Protein AF-F4SB76-F1 (afdb_monomer_lite)

Foldseek 3Di:
DDPPDPDPPDPDDDDDADPVCAAVVLLVQLLVQLCVVVVVVVPDPPPPDDDDPVNVVVVVVCVVVLVPPAPPPDADPDDDPVCNPPSSVVSSSSVCRVPNCHRPDPVSSVVSVVSSVVVVVVVVVVD

pLDDT: mean 76.25, std 20.74, range [42.69, 98.44]

Organism: Melampsora larici-populina (strain 98AG31 / pathotype 3-4-7) (NCBI:txid747676)

Sequence (127 aa):
MTSAQPFQTHLVPLLVHCSAGVGRTGTLIAIASCMRRINLLRKSCSGFGALTPQQKAARLSDQSQLGQVGLPGVRLPSLPSGLDHDLVARTVDHLREQRVCMVQTDSQLAYIYKAVASVLGSVIYQM

Structure (mmCIF, N/CA/C/O backbone):
data_AF-F4SB76-F1
#
_entry.id   AF-F4SB76-F1
#
loop_
_atom_site.group_PDB
_atom_site.id
_atom_site.type_symbol
_atom_site.label_atom_id
_atom_site.label_alt_id
_atom_site.label_comp_id
_atom_site.label_asym_id
_atom_site.label_entity_id
_atom_site.label_seq_id
_atom_site.pdbx_PDB_ins_code
_atom_site.Cartn_x
_atom_site.Cartn_y
_atom_site.Cartn_z
_atom_site.occupancy
_atom_site.B_iso_or_equiv
_atom_site.auth_seq_id
_atom_site.auth_comp_id
_atom_site.auth_asym_id
_atom_site.auth_atom_id
_atom_site.pdbx_PDB_model_num
ATOM 1 N N . MET A 1 1 ? -50.252 -18.469 3.135 1.00 42.69 1 MET A N 1
ATOM 2 C CA . MET A 1 1 ? -49.324 -18.308 4.276 1.00 42.69 1 MET A CA 1
ATOM 3 C C . MET A 1 1 ? -47.902 -18.562 3.784 1.00 42.69 1 MET A C 1
ATOM 5 O O . MET A 1 1 ? -47.382 -19.656 3.932 1.00 42.69 1 MET A O 1
ATOM 9 N N . THR A 1 2 ? -47.301 -17.586 3.107 1.00 43.50 2 THR A N 1
ATOM 10 C CA . THR A 1 2 ? -45.912 -17.641 2.627 1.00 43.50 2 THR A CA 1
ATOM 11 C C . THR A 1 2 ? -45.023 -17.019 3.696 1.00 43.50 2 THR A C 1
ATOM 13 O O . THR A 1 2 ? -44.963 -15.800 3.828 1.00 43.50 2 THR A O 1
ATOM 16 N N . SER A 1 3 ? -44.382 -17.853 4.513 1.00 45.34 3 SER A N 1
ATOM 17 C CA . SER A 1 3 ? -43.389 -17.399 5.487 1.00 45.34 3 SER A CA 1
ATOM 18 C C . SER A 1 3 ? -42.206 -16.781 4.737 1.00 45.34 3 SER A C 1
ATOM 20 O O . SER A 1 3 ? -41.467 -17.497 4.057 1.00 45.34 3 SER A O 1
ATOM 22 N N . ALA A 1 4 ? -42.046 -15.461 4.832 1.00 52.22 4 ALA A N 1
ATOM 23 C CA . ALA A 1 4 ? -40.876 -14.759 4.324 1.00 52.22 4 ALA A CA 1
ATOM 24 C C . ALA A 1 4 ? -39.634 -15.276 5.064 1.00 52.22 4 ALA A C 1
ATOM 26 O O . ALA A 1 4 ? -39.453 -15.011 6.251 1.00 52.22 4 ALA A O 1
ATOM 27 N N . GLN A 1 5 ? -38.807 -16.062 4.377 1.00 51.19 5 GLN A N 1
ATOM 28 C CA . GLN A 1 5 ? -37.507 -16.465 4.902 1.00 51.19 5 GLN A CA 1
ATOM 29 C C . GLN A 1 5 ? -36.614 -15.215 4.967 1.00 51.19 5 GLN A C 1
ATOM 31 O O . GLN A 1 5 ? -36.607 -14.434 4.009 1.00 51.19 5 GLN A O 1
ATOM 36 N N . PRO A 1 6 ? -35.880 -14.981 6.068 1.00 46.72 6 PRO A N 1
ATOM 37 C CA . PRO A 1 6 ? -34.996 -13.830 6.171 1.00 46.72 6 PRO A CA 1
ATOM 38 C C . PRO A 1 6 ? -33.932 -13.902 5.069 1.00 46.72 6 PRO A C 1
ATOM 40 O O . PRO A 1 6 ? -33.267 -14.924 4.903 1.00 46.72 6 PRO A O 1
ATOM 43 N N . PHE A 1 7 ? -33.775 -12.814 4.312 1.00 52.03 7 PHE A N 1
ATOM 44 C CA . PHE A 1 7 ? -32.729 -12.677 3.302 1.00 52.03 7 PHE A CA 1
ATOM 45 C C . PHE A 1 7 ? -31.370 -12.810 3.996 1.00 52.03 7 PHE A C 1
ATOM 47 O O . PHE A 1 7 ? -30.927 -11.909 4.709 1.00 52.03 7 PHE A O 1
ATOM 54 N N . GLN A 1 8 ? -30.732 -13.969 3.846 1.00 50.66 8 GLN A N 1
ATOM 55 C CA . GLN A 1 8 ? -29.397 -14.233 4.363 1.00 50.66 8 GLN A CA 1
ATOM 56 C C . GLN A 1 8 ? -28.453 -13.207 3.725 1.00 50.66 8 GLN A C 1
ATOM 58 O O . GLN A 1 8 ? -28.154 -13.291 2.535 1.00 50.66 8 GLN A O 1
ATOM 63 N N . THR A 1 9 ? -28.000 -12.208 4.489 1.00 46.66 9 THR A N 1
ATOM 64 C CA . THR A 1 9 ? -27.029 -11.213 4.013 1.00 46.66 9 THR A CA 1
ATOM 65 C C . THR A 1 9 ? -25.658 -11.875 3.927 1.00 46.66 9 THR A C 1
ATOM 67 O O . THR A 1 9 ? -24.791 -11.689 4.784 1.00 46.66 9 THR A O 1
ATOM 70 N N . HIS A 1 10 ? -25.483 -12.729 2.923 1.00 54.94 10 HIS A N 1
ATOM 71 C CA . HIS A 1 10 ? -24.193 -13.281 2.558 1.00 54.94 10 HIS A CA 1
ATOM 72 C C . HIS A 1 10 ? -23.253 -12.104 2.286 1.00 54.94 10 HIS A C 1
ATOM 74 O O . HIS A 1 10 ? -23.618 -11.174 1.567 1.00 54.94 10 HIS A O 1
ATOM 80 N N . LEU A 1 11 ? -22.066 -12.098 2.897 1.00 64.25 11 LEU A N 1
ATOM 81 C CA . LEU A 1 11 ? -21.105 -11.025 2.663 1.00 64.25 11 LEU A CA 1
ATOM 82 C C . LEU A 1 11 ? -20.672 -11.090 1.201 1.00 64.25 11 LEU A C 1
ATOM 84 O O . LEU A 1 11 ? -19.955 -12.002 0.790 1.00 64.25 11 LEU A O 1
ATOM 88 N N . VAL A 1 12 ? -21.179 -10.150 0.411 1.00 82.44 12 VAL A N 1
ATOM 89 C CA . VAL A 1 12 ? -20.890 -10.074 -1.015 1.00 82.44 12 VAL A CA 1
ATOM 90 C C . VAL A 1 12 ? -19.465 -9.546 -1.216 1.00 82.44 12 VAL A C 1
ATOM 92 O O . VAL A 1 12 ? -19.052 -8.615 -0.514 1.00 82.44 12 VAL A O 1
ATOM 95 N N . PRO A 1 13 ? -18.677 -10.128 -2.136 1.00 85.12 13 PRO A N 1
ATOM 96 C CA . PRO A 1 13 ? -17.375 -9.582 -2.495 1.00 85.12 13 PRO A CA 1
ATOM 97 C C . PRO A 1 13 ? -17.504 -8.143 -3.006 1.00 85.12 13 PRO A C 1
ATOM 99 O O . PRO A 1 13 ? -18.381 -7.837 -3.813 1.00 85.12 13 PRO A O 1
ATOM 102 N N . LEU A 1 14 ? -16.613 -7.260 -2.556 1.00 88.00 14 LEU A N 1
ATOM 103 C CA . LEU A 1 14 ? -16.536 -5.897 -3.078 1.00 88.00 14 LEU A CA 1
ATOM 104 C C . LEU A 1 14 ? -15.787 -5.906 -4.414 1.00 88.00 14 LEU A C 1
ATOM 106 O O . LEU A 1 14 ? -14.620 -6.298 -4.467 1.00 88.00 14 LEU A O 1
ATOM 110 N N . LEU A 1 15 ? -16.442 -5.443 -5.481 1.00 92.62 15 LEU A N 1
ATOM 111 C CA . LEU A 1 15 ? -15.800 -5.243 -6.777 1.00 92.62 15 LEU A CA 1
ATOM 112 C C . LEU A 1 15 ? -14.913 -3.994 -6.725 1.00 92.62 15 LEU A C 1
ATOM 114 O O . LEU A 1 15 ? -15.394 -2.887 -6.493 1.00 92.62 15 LEU A O 1
ATOM 118 N N . VAL A 1 16 ? -13.620 -4.171 -6.985 1.00 95.00 16 VAL A N 1
ATOM 119 C CA . VAL A 1 16 ? -12.650 -3.077 -7.087 1.00 95.00 16 VAL A CA 1
ATOM 120 C C . VAL A 1 16 ? -11.940 -3.191 -8.427 1.00 95.00 16 VAL A C 1
ATOM 122 O O . VAL A 1 16 ? -11.333 -4.219 -8.719 1.00 95.00 16 VAL A O 1
ATOM 125 N N . HIS A 1 17 ? -11.956 -2.130 -9.230 1.00 96.69 17 HIS A N 1
ATOM 126 C CA . HIS A 1 17 ? -11.217 -2.093 -10.489 1.00 96.69 17 HIS A CA 1
ATOM 127 C C . HIS A 1 17 ? -10.506 -0.755 -10.692 1.00 96.69 17 HIS A C 1
ATOM 129 O O . HIS A 1 17 ? -10.780 0.244 -10.029 1.00 96.69 17 HIS A O 1
ATOM 135 N N . CYS A 1 18 ? -9.554 -0.758 -11.620 1.00 94.62 18 CYS A N 1
ATOM 136 C CA . CYS A 1 18 ? -8.982 0.454 -12.184 1.00 94.62 18 CYS A CA 1
ATOM 137 C C . CYS A 1 18 ? -9.031 0.339 -13.714 1.00 94.62 18 CYS A C 1
ATOM 139 O O . CYS A 1 18 ? -10.115 0.400 -14.280 1.00 94.62 18 CYS A O 1
ATOM 141 N N . SER A 1 19 ? -7.888 0.116 -14.361 1.00 95.88 19 SER A N 1
ATOM 142 C CA . SER A 1 19 ? -7.776 -0.351 -15.747 1.00 95.88 19 SER A CA 1
ATOM 143 C C . SER A 1 19 ? -7.433 -1.850 -15.730 1.00 95.88 19 SER A C 1
ATOM 145 O O . SER A 1 19 ? -8.322 -2.661 -15.501 1.00 95.88 19 SER A O 1
ATOM 147 N N . ALA A 1 20 ? -6.150 -2.233 -15.774 1.00 94.88 20 ALA A N 1
ATOM 148 C CA . ALA A 1 20 ? -5.703 -3.637 -15.697 1.00 94.88 20 ALA A CA 1
ATOM 149 C C . ALA A 1 20 ? -6.094 -4.396 -14.401 1.00 94.88 20 ALA A C 1
ATOM 151 O O . ALA A 1 20 ? -5.973 -5.622 -14.317 1.00 94.88 20 ALA A O 1
ATOM 152 N N . GLY A 1 21 ? -6.548 -3.680 -13.366 1.00 96.88 21 GLY A N 1
ATOM 153 C CA . GLY A 1 21 ? -7.039 -4.280 -12.124 1.00 96.88 21 GLY A CA 1
ATOM 154 C C . GLY A 1 21 ? -5.942 -4.882 -11.242 1.00 96.88 21 GLY A C 1
ATOM 155 O O . GLY A 1 21 ? -6.199 -5.872 -10.565 1.00 96.88 21 GLY A O 1
ATOM 156 N N . VAL A 1 22 ? -4.722 -4.326 -11.274 1.00 98.00 22 VAL A N 1
ATOM 157 C CA . VAL A 1 22 ? -3.569 -4.843 -10.502 1.00 98.00 22 VAL A CA 1
ATOM 158 C C . VAL A 1 22 ? -2.813 -3.769 -9.708 1.00 98.00 22 VAL A C 1
ATOM 160 O O . VAL A 1 22 ? -2.564 -3.962 -8.523 1.00 98.00 22 VAL A O 1
ATOM 163 N N . GLY A 1 23 ? -2.527 -2.597 -10.294 1.00 98.25 23 GLY A N 1
ATOM 164 C CA . GLY A 1 23 ? -1.792 -1.512 -9.620 1.00 98.25 23 GLY A CA 1
ATOM 165 C C . GLY A 1 23 ? -2.600 -0.839 -8.505 1.00 98.25 23 GLY A C 1
ATOM 166 O O . GLY A 1 23 ? -2.573 -1.272 -7.358 1.00 98.25 23 GLY A O 1
ATOM 167 N N . ARG A 1 24 ? -3.388 0.196 -8.847 1.00 98.19 24 ARG A N 1
ATOM 168 C CA . ARG A 1 24 ? -4.242 0.918 -7.875 1.00 98.19 24 ARG A CA 1
ATOM 169 C C . ARG A 1 24 ? -5.254 0.010 -7.162 1.00 98.19 24 ARG A C 1
ATOM 171 O O . ARG A 1 24 ? -5.526 0.205 -5.983 1.00 98.19 24 ARG A O 1
ATOM 178 N N . THR A 1 25 ? -5.784 -0.992 -7.869 1.00 98.38 25 THR A N 1
ATOM 179 C CA . THR A 1 25 ? -6.665 -2.019 -7.293 1.00 98.38 25 THR A CA 1
ATOM 180 C C . THR A 1 25 ? -5.952 -2.793 -6.188 1.00 98.38 25 THR A C 1
ATOM 182 O O . THR A 1 25 ? -6.469 -2.866 -5.076 1.00 98.38 25 THR A O 1
ATOM 185 N N . GLY A 1 26 ? -4.741 -3.294 -6.455 1.00 98.06 26 GLY A N 1
ATOM 186 C CA . GLY A 1 26 ? -3.933 -3.987 -5.456 1.00 98.06 26 GLY A CA 1
ATOM 187 C C . GLY A 1 26 ? -3.567 -3.088 -4.281 1.00 98.06 26 GLY A C 1
ATOM 188 O O . GLY A 1 26 ? -3.669 -3.524 -3.141 1.00 98.06 26 GLY A O 1
ATOM 189 N N . THR A 1 27 ? -3.239 -1.814 -4.530 1.00 98.44 27 THR A N 1
ATOM 190 C CA . THR A 1 27 ? -2.956 -0.832 -3.469 1.00 98.44 27 THR A CA 1
ATOM 191 C C . THR A 1 27 ? -4.129 -0.685 -2.502 1.00 98.44 27 THR A C 1
ATOM 193 O O . THR A 1 27 ? -3.940 -0.770 -1.290 1.00 98.44 27 THR A O 1
ATOM 196 N N . LEU A 1 28 ? -5.349 -0.510 -3.020 1.00 97.81 28 LEU A N 1
ATOM 197 C CA . LEU A 1 28 ? -6.539 -0.354 -2.183 1.00 97.81 28 LEU A CA 1
ATOM 198 C C . LEU A 1 28 ? -6.855 -1.634 -1.396 1.00 97.81 28 LEU A C 1
ATOM 200 O O . LEU A 1 28 ? -7.115 -1.570 -0.193 1.00 97.81 28 LEU A O 1
ATOM 204 N N . ILE A 1 29 ? -6.796 -2.795 -2.055 1.00 97.06 29 ILE A N 1
ATOM 205 C CA . ILE A 1 29 ? -7.059 -4.090 -1.413 1.00 97.06 29 ILE A CA 1
ATOM 206 C C . ILE A 1 29 ? -6.010 -4.382 -0.329 1.00 97.06 29 ILE A C 1
ATOM 208 O O . ILE A 1 29 ? -6.374 -4.852 0.752 1.00 97.06 29 ILE A O 1
ATOM 212 N N . ALA A 1 30 ? -4.734 -4.073 -0.576 1.00 97.12 30 ALA A N 1
ATOM 213 C CA . ALA A 1 30 ? -3.653 -4.248 0.390 1.00 97.12 30 ALA A CA 1
ATOM 214 C C . ALA A 1 30 ? -3.875 -3.381 1.633 1.00 97.12 30 ALA A C 1
ATOM 216 O O . ALA A 1 30 ? -3.867 -3.905 2.745 1.00 97.12 30 ALA A O 1
ATOM 217 N N . ILE A 1 31 ? -4.165 -2.085 1.458 1.00 96.12 31 ILE A N 1
ATOM 218 C CA . ILE A 1 31 ? -4.448 -1.170 2.575 1.00 96.12 31 ILE A CA 1
ATOM 219 C C . ILE A 1 31 ? -5.643 -1.670 3.391 1.00 96.12 31 ILE A C 1
ATOM 221 O O . ILE A 1 31 ? -5.537 -1.810 4.609 1.00 96.12 31 ILE A O 1
ATOM 225 N N . ALA A 1 32 ? -6.756 -2.013 2.736 1.00 93.69 32 ALA A N 1
ATOM 226 C CA . ALA A 1 32 ? -7.944 -2.524 3.417 1.00 93.69 32 ALA A CA 1
ATOM 227 C C . ALA A 1 32 ? -7.661 -3.831 4.183 1.00 93.69 32 ALA A C 1
ATOM 229 O O . ALA A 1 32 ? -8.150 -4.032 5.298 1.00 93.69 32 ALA A O 1
ATOM 230 N N . SER A 1 33 ? -6.842 -4.714 3.611 1.00 92.25 33 SER A N 1
ATOM 231 C CA . SER A 1 33 ? -6.444 -5.977 4.240 1.00 92.25 33 SER A CA 1
ATOM 232 C C . SER A 1 33 ? -5.543 -5.747 5.455 1.00 92.25 33 SER A C 1
ATOM 234 O O . SER A 1 33 ? -5.793 -6.327 6.514 1.00 92.25 33 SER A O 1
ATOM 236 N N . CYS A 1 34 ? -4.564 -4.845 5.352 1.00 92.81 34 CYS A N 1
ATOM 237 C CA . CYS A 1 34 ? -3.711 -4.443 6.469 1.00 92.81 34 CYS A CA 1
ATOM 238 C C . CYS A 1 34 ? -4.527 -3.794 7.598 1.00 92.81 34 CYS A C 1
ATOM 240 O O . CYS A 1 34 ? -4.416 -4.208 8.750 1.00 92.81 34 CYS A O 1
ATOM 242 N N . MET A 1 35 ? -5.414 -2.845 7.283 1.00 88.94 35 MET A N 1
ATOM 243 C CA . MET A 1 35 ? -6.277 -2.180 8.271 1.00 88.94 35 MET A CA 1
ATOM 244 C C . MET A 1 35 ? -7.213 -3.161 8.992 1.00 88.94 35 MET A C 1
ATOM 246 O O . MET A 1 35 ? -7.471 -3.016 10.189 1.00 88.94 35 MET A O 1
ATOM 250 N N . ARG A 1 36 ? -7.706 -4.190 8.287 1.00 85.25 36 ARG A N 1
ATOM 251 C CA . ARG A 1 36 ? -8.488 -5.275 8.897 1.00 85.25 36 ARG A CA 1
ATOM 252 C C . ARG A 1 36 ? -7.652 -6.078 9.893 1.00 85.25 36 ARG A C 1
ATOM 254 O O . ARG A 1 36 ? -8.151 -6.388 10.970 1.00 85.25 36 ARG A O 1
ATOM 261 N N . ARG A 1 37 ? -6.393 -6.387 9.560 1.00 84.56 37 ARG A N 1
ATOM 262 C CA . ARG A 1 37 ? -5.463 -7.120 10.442 1.00 84.56 37 ARG A CA 1
ATOM 263 C C . ARG A 1 37 ? -5.057 -6.305 11.672 1.00 84.56 37 ARG A C 1
ATOM 265 O O . ARG A 1 37 ? -4.941 -6.870 12.751 1.00 84.56 37 ARG A O 1
ATOM 272 N N . ILE A 1 38 ? -4.948 -4.984 11.536 1.00 84.56 38 ILE A N 1
ATOM 273 C CA . ILE A 1 38 ? -4.690 -4.039 12.641 1.00 84.56 38 ILE A CA 1
ATOM 274 C C . ILE A 1 38 ? -5.960 -3.805 13.502 1.00 84.56 38 ILE A C 1
ATOM 276 O O . ILE A 1 38 ? -5.946 -3.040 14.456 1.00 84.56 38 ILE A O 1
ATOM 280 N N . ASN A 1 39 ? -7.071 -4.504 13.226 1.00 70.56 39 ASN A N 1
ATOM 281 C CA . ASN A 1 39 ? -8.356 -4.420 13.940 1.00 70.56 39 ASN A CA 1
ATOM 282 C C . ASN A 1 39 ? -9.092 -3.072 13.856 1.00 70.56 39 ASN A C 1
ATOM 284 O O . ASN A 1 39 ? -10.116 -2.899 14.516 1.00 70.56 39 ASN A O 1
ATOM 288 N N . LEU A 1 40 ? -8.672 -2.143 13.001 1.00 60.94 40 LEU A N 1
ATOM 289 C CA . LEU A 1 40 ? -9.364 -0.857 12.864 1.00 60.94 40 LEU A CA 1
ATOM 290 C C . LEU A 1 40 ? -10.670 -0.962 12.091 1.00 60.94 40 LEU A C 1
ATOM 292 O O . LEU A 1 40 ? -11.654 -0.318 12.439 1.00 60.94 40 LEU A O 1
ATOM 296 N N . LEU A 1 41 ? -10.729 -1.869 11.117 1.00 57.72 41 LEU A N 1
ATOM 297 C CA . LEU A 1 41 ? -11.977 -2.197 10.424 1.00 57.72 41 LEU A CA 1
ATOM 298 C C . LEU A 1 41 ? -12.842 -3.209 11.196 1.00 57.72 41 LEU A C 1
ATOM 300 O O . LEU A 1 41 ? -13.852 -3.674 10.675 1.00 57.72 41 LEU A O 1
ATOM 304 N N . ARG A 1 42 ? -12.476 -3.574 12.437 1.00 56.91 42 ARG A N 1
ATOM 305 C CA . ARG A 1 42 ? -13.300 -4.458 13.281 1.00 56.91 42 ARG A CA 1
ATOM 306 C C . ARG A 1 42 ? -14.559 -3.741 13.794 1.00 56.91 42 ARG A C 1
ATOM 308 O O . ARG A 1 42 ? -15.542 -4.399 14.129 1.00 56.91 42 ARG A O 1
ATOM 315 N N . LYS A 1 43 ? -14.554 -2.403 13.817 1.00 53.34 43 LYS A N 1
ATOM 316 C CA . LYS A 1 43 ? -15.717 -1.557 14.118 1.00 53.34 43 LYS A CA 1
ATOM 317 C C . LYS A 1 43 ? -16.374 -1.104 12.814 1.00 53.34 43 LYS A C 1
ATOM 319 O O . LYS A 1 43 ? -15.925 -0.119 12.246 1.00 53.34 43 LYS A O 1
ATOM 324 N N . SER A 1 44 ? -17.400 -1.829 12.355 1.00 50.44 44 SER A N 1
ATOM 325 C CA . SER A 1 44 ? -18.562 -1.329 11.569 1.00 50.44 44 SER A CA 1
ATOM 326 C C . SER A 1 44 ? -19.385 -2.467 10.941 1.00 50.44 44 SER A C 1
ATOM 328 O O . SER A 1 44 ? -19.824 -2.391 9.799 1.00 50.44 44 SER A O 1
ATOM 330 N N . CYS A 1 45 ? -19.654 -3.533 11.692 1.00 49.38 45 CYS A N 1
ATOM 331 C CA . CYS A 1 45 ? -20.801 -4.403 11.406 1.00 49.38 45 CYS A CA 1
ATOM 332 C C . CYS A 1 45 ? -21.698 -4.435 12.644 1.00 49.38 45 CYS A C 1
ATOM 334 O O . CYS A 1 45 ? -21.924 -5.478 13.242 1.00 49.38 45 CYS A O 1
ATOM 336 N N . SER A 1 46 ? -22.138 -3.250 13.071 1.00 45.56 46 SER A N 1
ATOM 337 C CA . SER A 1 46 ? -23.152 -3.085 14.123 1.00 45.56 46 SER A CA 1
ATOM 338 C C . SER A 1 46 ? -24.514 -2.664 13.551 1.00 45.56 46 SER A C 1
ATOM 340 O O . SER A 1 46 ? -25.467 -2.538 14.306 1.00 45.56 46 SER A O 1
ATOM 342 N N . GLY A 1 47 ? -24.612 -2.454 12.229 1.00 47.88 47 GLY A N 1
ATOM 343 C CA . GLY A 1 47 ? -25.858 -2.123 11.515 1.00 47.88 47 GLY A CA 1
ATOM 344 C C . GLY A 1 47 ? -26.322 -3.184 10.507 1.00 47.88 47 GLY A C 1
ATOM 345 O O . GLY A 1 47 ? -27.385 -3.047 9.921 1.00 47.88 47 GLY A O 1
ATOM 346 N N . PHE A 1 48 ? -25.544 -4.252 10.318 1.00 50.03 48 PHE A N 1
ATOM 347 C CA . PHE A 1 48 ? -25.879 -5.414 9.493 1.00 50.03 48 PHE A CA 1
ATOM 348 C C . PHE A 1 48 ? -25.566 -6.655 10.326 1.00 50.03 48 PHE A C 1
ATOM 350 O O . PHE A 1 48 ? -24.394 -6.970 10.501 1.00 50.03 48 PHE A O 1
ATOM 357 N N . GLY A 1 49 ? -26.610 -7.271 10.894 1.00 44.75 49 GLY A N 1
ATOM 358 C CA . GLY A 1 49 ? -26.624 -8.575 11.570 1.00 44.75 49 GLY A CA 1
ATOM 359 C C . GLY A 1 49 ? -25.407 -8.910 12.436 1.00 44.75 49 GLY A C 1
ATOM 360 O O . GLY A 1 49 ? -24.381 -9.353 11.924 1.00 44.75 49 GLY A O 1
ATOM 361 N N . ALA A 1 50 ? -25.541 -8.790 13.760 1.00 47.72 50 ALA A N 1
ATOM 362 C CA . ALA A 1 50 ? -24.575 -9.353 14.697 1.00 47.72 50 ALA A CA 1
ATOM 363 C C . ALA A 1 50 ? -24.284 -10.819 14.321 1.00 47.72 50 ALA A C 1
ATOM 365 O O . ALA A 1 50 ? -25.171 -11.670 14.384 1.00 47.72 50 ALA A O 1
ATOM 366 N N . LEU A 1 51 ? -23.050 -11.099 13.887 1.00 50.12 51 LEU A N 1
ATOM 367 C CA . LEU A 1 51 ? -22.622 -12.461 13.584 1.00 50.12 51 LEU A CA 1
ATOM 368 C C . LEU A 1 51 ? -22.805 -13.308 14.838 1.00 50.12 51 LEU A C 1
ATOM 370 O O . LEU A 1 51 ? -22.356 -12.936 15.927 1.00 50.12 51 LEU A O 1
ATOM 374 N N . THR A 1 52 ? -23.437 -14.462 14.666 1.00 51.09 52 THR A N 1
ATOM 375 C CA . THR A 1 52 ? -23.543 -15.446 15.739 1.00 51.09 52 THR A CA 1
ATOM 376 C C . THR A 1 52 ? -22.134 -15.837 16.219 1.00 51.09 52 THR A C 1
ATOM 378 O O . THR A 1 52 ? -21.185 -15.843 15.419 1.00 51.09 52 THR A O 1
ATOM 381 N N . PRO A 1 53 ? -21.951 -16.188 17.506 1.00 53.22 53 PRO A N 1
ATOM 382 C CA . PRO A 1 53 ? -20.658 -16.633 18.039 1.00 53.22 53 PRO A CA 1
ATOM 383 C C . PRO A 1 53 ? -19.998 -17.742 17.197 1.00 53.22 53 PRO A C 1
ATOM 385 O O . PRO A 1 53 ? -18.776 -17.790 17.073 1.00 53.22 53 PRO A O 1
ATOM 388 N N . GLN A 1 54 ? -20.815 -18.567 16.537 1.00 50.56 54 GLN A N 1
ATOM 389 C CA . GLN A 1 54 ? -20.399 -19.680 15.686 1.00 50.56 54 GLN A CA 1
ATOM 390 C C . GLN A 1 54 ? -19.773 -19.227 14.349 1.00 50.56 54 GLN A C 1
ATOM 392 O O . GLN A 1 54 ? -18.750 -19.763 13.930 1.00 50.56 54 GLN A O 1
ATOM 397 N N . GLN A 1 55 ? -20.308 -18.176 13.712 1.00 53.03 55 GLN A N 1
ATOM 398 C CA . GLN A 1 55 ? -19.741 -17.585 12.483 1.00 53.03 55 GLN A CA 1
ATOM 399 C C . GLN A 1 55 ? -18.445 -16.806 12.753 1.00 53.03 55 GLN A C 1
ATOM 401 O O . GLN A 1 55 ? -17.579 -16.683 11.884 1.00 53.03 55 GLN A O 1
ATOM 406 N N . LYS A 1 56 ? -18.297 -16.293 13.979 1.00 52.16 56 LYS A N 1
ATOM 407 C CA . LYS A 1 56 ? -17.088 -15.606 14.445 1.00 52.16 56 LYS A CA 1
ATOM 408 C C . LYS A 1 56 ? -15.920 -16.581 14.634 1.00 52.16 56 LYS A C 1
ATOM 410 O O . LYS A 1 56 ? -14.799 -16.238 14.269 1.00 52.16 56 LYS A O 1
ATOM 415 N N . ALA A 1 57 ? -16.189 -17.788 15.140 1.00 48.66 57 ALA A N 1
ATOM 416 C CA . ALA A 1 57 ? -15.194 -18.850 15.298 1.00 48.66 57 ALA A CA 1
ATOM 417 C C . ALA A 1 57 ? -14.664 -19.353 13.945 1.00 48.66 57 ALA A C 1
ATOM 419 O O . ALA A 1 57 ? -13.451 -19.395 13.760 1.00 48.66 57 ALA A O 1
ATOM 420 N N . ALA A 1 58 ? -15.549 -19.605 12.971 1.00 51.12 58 ALA A N 1
ATOM 421 C CA . ALA A 1 58 ? -15.157 -20.039 11.626 1.00 51.12 58 ALA A CA 1
ATOM 422 C C . ALA A 1 58 ? -14.238 -19.027 10.912 1.00 51.12 58 ALA A C 1
ATOM 424 O O . ALA A 1 58 ? -13.291 -19.419 10.236 1.00 51.12 58 ALA A O 1
ATOM 425 N N . ARG A 1 59 ? -14.459 -17.718 11.111 1.00 51.22 59 ARG A N 1
ATOM 426 C CA . ARG A 1 59 ? -13.599 -16.663 10.543 1.00 51.22 59 ARG A CA 1
ATOM 427 C C . ARG A 1 59 ? -12.258 -16.480 11.253 1.00 51.22 59 ARG A C 1
ATOM 429 O O . ARG A 1 59 ? -11.313 -16.028 10.615 1.00 51.22 59 ARG A O 1
ATOM 436 N N . LEU A 1 60 ? -12.164 -16.796 12.546 1.00 50.06 60 LEU A N 1
ATOM 437 C CA . LEU A 1 60 ? -10.895 -16.749 13.284 1.00 50.06 60 LEU A CA 1
ATOM 438 C C . LEU A 1 60 ? -9.967 -17.903 12.874 1.00 50.06 60 LEU A C 1
ATOM 440 O O . LEU A 1 60 ? -8.761 -17.699 12.790 1.00 50.06 60 LEU A O 1
ATOM 444 N N . SER A 1 61 ? -10.524 -19.072 12.542 1.00 45.22 61 SER A N 1
ATOM 445 C CA . SER A 1 61 ? -9.784 -20.196 11.947 1.00 45.22 61 SER A CA 1
ATOM 446 C C . SER A 1 61 ? -9.414 -19.989 10.471 1.00 45.22 61 SER A C 1
ATOM 448 O O . SER A 1 61 ? -8.425 -20.546 10.014 1.00 45.22 61 SER A O 1
ATOM 450 N N . ASP A 1 62 ? -10.168 -19.170 9.734 1.00 44.50 62 ASP A N 1
ATOM 451 C CA . ASP A 1 62 ? -9.901 -18.839 8.322 1.00 44.50 62 ASP A CA 1
ATOM 452 C C . ASP A 1 62 ? -8.838 -17.721 8.179 1.00 44.50 62 ASP A C 1
ATOM 454 O O . ASP A 1 62 ? -8.096 -17.634 7.203 1.00 44.50 62 ASP A O 1
ATOM 458 N N . GLN A 1 63 ? -8.681 -16.877 9.209 1.00 48.88 63 GLN A N 1
ATOM 459 C CA . GLN A 1 63 ? -7.683 -15.798 9.238 1.00 48.88 63 GLN A CA 1
ATOM 460 C C . GLN A 1 63 ? -6.228 -16.287 9.314 1.00 48.88 63 GLN A C 1
ATOM 462 O O . GLN A 1 63 ? -5.331 -15.579 8.850 1.00 48.88 63 GLN A O 1
ATOM 467 N N . SER A 1 64 ? -5.979 -17.477 9.868 1.00 45.91 64 SER A N 1
ATOM 468 C CA . SER A 1 64 ? -4.664 -18.132 9.826 1.00 45.91 64 SER A CA 1
ATOM 469 C C . SER A 1 64 ? -4.379 -18.804 8.473 1.00 45.91 64 SER A C 1
ATOM 471 O O . SER A 1 64 ? -3.240 -19.188 8.217 1.00 45.91 64 SER A O 1
ATOM 473 N N . GLN A 1 65 ? -5.374 -18.892 7.578 1.00 50.47 65 GLN A N 1
ATOM 474 C CA . GLN A 1 65 ? -5.297 -19.584 6.287 1.00 50.47 65 GLN A CA 1
ATOM 475 C C . GLN A 1 65 ? -5.282 -18.667 5.053 1.00 50.47 65 GLN A C 1
ATOM 477 O O . GLN A 1 65 ? -5.398 -19.154 3.928 1.00 50.47 65 GLN A O 1
ATOM 482 N N . LEU A 1 66 ? -4.952 -17.374 5.192 1.00 51.47 66 LEU A N 1
ATOM 483 C CA . LEU A 1 66 ? -4.427 -16.620 4.035 1.00 51.47 66 LEU A CA 1
ATOM 484 C C . LEU A 1 66 ? -3.158 -17.303 3.458 1.00 51.47 66 LEU A C 1
ATOM 486 O O . LEU A 1 66 ? -2.766 -17.042 2.333 1.00 51.47 66 LEU A O 1
ATOM 490 N N . GLY A 1 67 ? -2.541 -18.252 4.169 1.00 47.12 67 GLY A N 1
ATOM 491 C CA . GLY A 1 67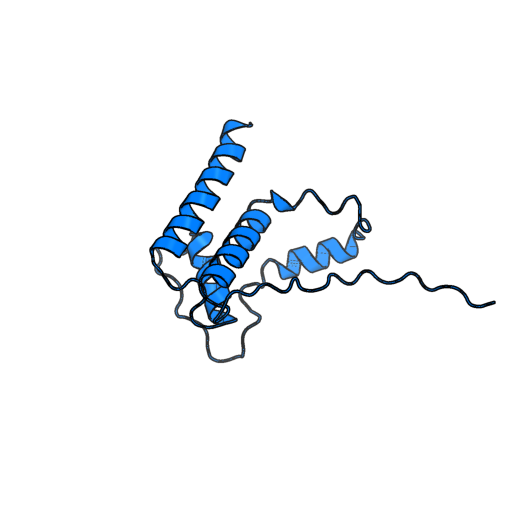 ? -1.459 -19.083 3.639 1.00 47.12 67 GLY A CA 1
ATOM 492 C C . GLY A 1 67 ? -1.862 -20.232 2.698 1.00 47.12 67 GLY A C 1
ATOM 493 O O . GLY A 1 67 ? -0.957 -20.832 2.128 1.00 47.12 67 GLY A O 1
ATOM 494 N N . GLN A 1 68 ? -3.145 -20.597 2.519 1.00 48.84 68 GLN A N 1
ATOM 495 C CA . GLN A 1 68 ? -3.471 -21.897 1.885 1.00 48.84 68 GLN A CA 1
ATOM 496 C C . GLN A 1 68 ? -4.526 -21.934 0.772 1.00 48.84 68 GLN A C 1
ATOM 498 O O . GLN A 1 68 ? -4.647 -22.970 0.126 1.00 48.84 68 GLN A O 1
ATOM 503 N N . VAL A 1 69 ? -5.168 -20.831 0.386 1.00 48.69 69 VAL A N 1
ATOM 504 C CA . VAL A 1 69 ? -6.089 -20.850 -0.775 1.00 48.69 69 VAL A CA 1
ATOM 505 C C . VAL A 1 69 ? -5.344 -20.509 -2.068 1.00 48.69 69 VAL A C 1
ATOM 507 O O . VAL A 1 69 ? -5.441 -19.414 -2.594 1.00 48.69 69 VAL A O 1
ATOM 510 N N . GLY A 1 70 ? -4.516 -21.417 -2.561 1.00 51.34 70 GLY A N 1
ATOM 511 C CA . GLY A 1 70 ? -3.790 -21.267 -3.826 1.00 51.34 70 GLY A CA 1
ATOM 512 C C . GLY A 1 70 ? -3.656 -22.643 -4.452 1.00 51.34 70 GLY A C 1
ATOM 513 O O . GLY A 1 70 ? -3.519 -23.615 -3.704 1.00 51.34 70 GLY A O 1
ATOM 514 N N . LEU A 1 71 ? -3.757 -22.735 -5.784 1.00 50.91 71 LEU A N 1
ATOM 515 C CA . LEU A 1 71 ? -3.665 -24.014 -6.493 1.00 50.91 71 LEU A CA 1
ATOM 516 C C . LEU A 1 71 ? -2.451 -24.808 -5.973 1.00 50.91 71 LEU A C 1
ATOM 518 O O . LEU A 1 71 ? -1.367 -24.227 -5.837 1.00 50.91 71 LEU A O 1
ATOM 522 N N . PRO A 1 72 ? -2.604 -26.109 -5.669 1.00 49.34 72 PRO A N 1
ATOM 523 C CA . PRO A 1 72 ? -1.476 -26.934 -5.264 1.00 49.34 72 PRO A CA 1
ATOM 524 C C . PRO A 1 72 ? -0.431 -26.919 -6.388 1.00 49.34 72 PRO A C 1
ATOM 526 O O . PRO A 1 72 ? -0.669 -27.466 -7.461 1.00 49.34 72 PRO A O 1
ATOM 529 N N . GLY A 1 73 ? 0.703 -26.247 -6.160 1.00 56.75 73 GLY A N 1
ATOM 530 C CA . GLY A 1 73 ? 1.868 -26.312 -7.049 1.00 56.75 73 GLY A CA 1
ATOM 531 C C . GLY A 1 73 ? 2.529 -24.992 -7.454 1.00 56.75 73 GLY A C 1
ATOM 532 O O . GLY A 1 73 ? 3.664 -25.045 -7.911 1.00 56.75 73 GLY A O 1
ATOM 533 N N . VAL A 1 74 ? 1.908 -23.819 -7.269 1.00 66.56 74 VAL A N 1
ATOM 534 C CA . VAL A 1 74 ? 2.561 -22.533 -7.608 1.00 66.56 74 VAL A CA 1
ATOM 535 C C . VAL A 1 74 ? 2.381 -21.534 -6.468 1.00 66.56 74 VAL A C 1
ATOM 537 O O . VAL A 1 74 ? 1.404 -20.793 -6.414 1.00 66.56 74 VAL A O 1
ATOM 540 N N . ARG A 1 75 ? 3.327 -21.548 -5.527 1.00 74.94 75 ARG A N 1
ATOM 541 C CA . ARG A 1 75 ? 3.471 -20.513 -4.494 1.00 74.94 75 ARG A CA 1
ATOM 542 C C . ARG A 1 75 ? 4.617 -19.594 -4.865 1.00 74.94 75 ARG A C 1
ATOM 544 O O . ARG A 1 75 ? 5.586 -20.032 -5.488 1.00 74.94 75 ARG A O 1
ATOM 551 N N . LEU A 1 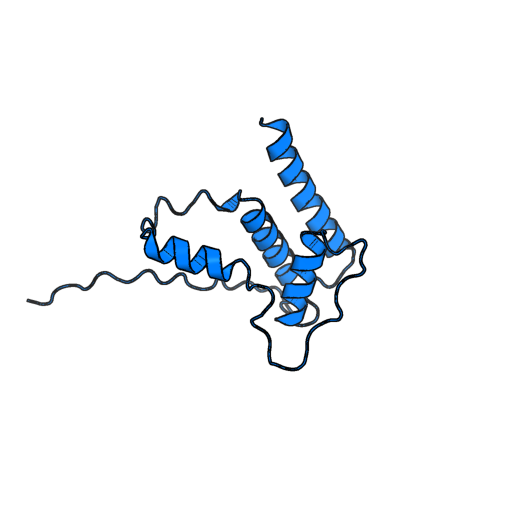76 ? 4.496 -18.327 -4.488 1.00 81.50 76 LEU A N 1
ATOM 552 C CA . LEU A 1 76 ? 5.627 -17.416 -4.578 1.00 81.50 76 LEU A CA 1
ATOM 553 C C . LEU A 1 76 ? 6.726 -17.908 -3.613 1.00 81.50 76 LEU A C 1
ATOM 555 O O . LEU A 1 76 ? 6.394 -18.501 -2.580 1.00 81.50 76 LEU A O 1
ATOM 559 N N . PRO A 1 77 ? 8.023 -17.701 -3.913 1.00 85.25 77 PRO A N 1
ATOM 560 C CA . PRO A 1 77 ? 9.071 -17.929 -2.931 1.00 85.25 77 PRO A CA 1
ATOM 561 C C . PRO A 1 77 ? 8.754 -17.196 -1.630 1.00 85.25 77 PRO A C 1
ATOM 563 O O . PRO A 1 77 ? 8.240 -16.078 -1.645 1.00 85.25 77 PRO A O 1
ATOM 566 N N . SER A 1 78 ? 9.068 -17.828 -0.503 1.00 85.44 78 SER A N 1
ATOM 567 C CA . SER A 1 78 ? 8.926 -17.188 0.799 1.00 85.44 78 SER A CA 1
ATOM 568 C C . SER A 1 78 ? 9.737 -15.896 0.850 1.00 85.44 78 SER A C 1
ATOM 570 O O . SER A 1 78 ? 10.862 -15.842 0.346 1.00 85.44 78 SER A O 1
ATOM 572 N N . LEU A 1 79 ? 9.178 -14.885 1.515 1.00 88.44 79 LEU A N 1
ATOM 573 C CA . LEU A 1 79 ? 9.873 -13.635 1.802 1.00 88.44 79 LEU A CA 1
ATOM 574 C C . LEU A 1 79 ? 11.243 -13.893 2.454 1.00 88.44 79 LEU A C 1
ATOM 576 O O . LEU A 1 79 ? 11.384 -14.846 3.229 1.00 88.44 79 LEU A O 1
ATOM 580 N N . PRO A 1 80 ? 12.243 -13.032 2.189 1.00 92.81 80 PRO A N 1
ATOM 581 C CA . PRO A 1 80 ? 13.501 -13.039 2.924 1.00 92.81 80 PRO A CA 1
ATOM 582 C C . PRO A 1 80 ? 13.261 -12.985 4.436 1.00 92.81 80 PRO A C 1
ATOM 584 O O . PRO A 1 80 ? 12.320 -12.339 4.894 1.00 92.81 80 PRO A O 1
ATOM 587 N N . SER A 1 81 ? 14.150 -13.595 5.221 1.00 88.56 81 SER A N 1
ATOM 588 C CA . SER A 1 81 ? 14.023 -13.694 6.683 1.00 88.56 81 SER A CA 1
ATOM 589 C C . SER A 1 81 ? 13.921 -12.349 7.411 1.00 88.56 81 SER A C 1
ATOM 591 O O . SER A 1 81 ? 13.390 -12.310 8.507 1.00 88.56 81 SER A O 1
ATOM 593 N N . GLY A 1 82 ? 14.385 -11.243 6.821 1.00 92.19 82 GLY A N 1
ATOM 594 C CA . GLY A 1 82 ? 14.208 -9.899 7.392 1.00 92.19 82 GLY A CA 1
ATOM 595 C C . GLY A 1 82 ? 12.824 -9.276 7.160 1.00 92.19 82 GLY A C 1
ATOM 596 O O . GLY A 1 82 ? 12.512 -8.248 7.752 1.00 92.19 82 GLY A O 1
ATOM 597 N N . LEU A 1 83 ? 12.008 -9.866 6.285 1.00 90.44 83 LEU A N 1
ATOM 598 C CA . LEU A 1 83 ? 10.680 -9.378 5.895 1.00 90.44 83 LEU A CA 1
ATOM 599 C C . LEU A 1 83 ? 9.573 -10.357 6.261 1.00 90.44 83 LEU A C 1
ATOM 601 O O . LEU A 1 83 ? 8.413 -10.148 5.904 1.00 90.44 83 LEU A O 1
ATOM 605 N N . ASP A 1 84 ? 9.908 -11.433 6.962 1.00 83.94 84 ASP A N 1
ATOM 606 C CA . ASP A 1 84 ? 8.928 -12.407 7.379 1.00 83.94 84 ASP A CA 1
ATOM 607 C C . ASP A 1 84 ? 7.870 -11.710 8.237 1.00 83.94 84 ASP A C 1
ATOM 609 O O . ASP A 1 84 ? 6.706 -11.753 7.889 1.00 83.94 84 ASP A O 1
ATOM 613 N N . HIS A 1 85 ? 8.213 -10.949 9.265 1.00 87.19 85 HIS A N 1
ATOM 614 C CA . HIS A 1 85 ? 7.228 -10.277 10.110 1.00 87.19 85 HIS A CA 1
ATOM 615 C C . HIS A 1 85 ? 6.580 -9.028 9.485 1.00 87.19 85 HIS A C 1
ATOM 617 O O . HIS A 1 85 ? 5.706 -8.421 10.110 1.00 87.19 85 HIS A O 1
ATOM 623 N N . ASP A 1 86 ? 6.936 -8.658 8.252 1.00 94.25 86 ASP A N 1
ATOM 624 C CA . ASP A 1 86 ? 6.385 -7.481 7.587 1.00 94.25 86 ASP A CA 1
ATOM 625 C C . ASP A 1 86 ? 4.931 -7.724 7.138 1.00 94.25 86 ASP A C 1
ATOM 627 O O . ASP A 1 86 ? 4.617 -8.531 6.255 1.00 94.25 86 ASP A O 1
ATOM 631 N N . LEU A 1 87 ? 4.013 -6.987 7.769 1.00 92.31 87 LEU A N 1
ATOM 632 C CA . LEU A 1 87 ? 2.584 -7.029 7.480 1.00 92.31 87 LEU A CA 1
ATOM 633 C C . LEU A 1 87 ? 2.271 -6.667 6.023 1.00 92.31 87 LEU A C 1
ATOM 635 O O . LEU A 1 87 ? 1.424 -7.318 5.402 1.00 92.31 87 LEU A O 1
ATOM 639 N N . VAL A 1 88 ? 2.900 -5.613 5.507 1.00 96.19 88 VAL A N 1
ATOM 640 C CA . VAL A 1 88 ? 2.653 -5.095 4.161 1.00 96.19 88 VAL A CA 1
ATOM 641 C C . VAL A 1 88 ? 3.216 -6.070 3.139 1.00 96.19 88 VAL A C 1
ATOM 643 O O . VAL A 1 88 ? 2.468 -6.483 2.254 1.00 96.19 88 VAL A O 1
ATOM 646 N N . ALA A 1 89 ? 4.467 -6.509 3.307 1.00 95.44 89 ALA A N 1
ATOM 647 C CA . ALA A 1 89 ? 5.113 -7.438 2.383 1.00 95.44 89 ALA A CA 1
ATOM 648 C C . ALA A 1 89 ? 4.337 -8.761 2.279 1.00 95.44 89 ALA A C 1
ATOM 650 O O . ALA A 1 89 ? 3.922 -9.144 1.186 1.00 95.44 89 ALA A O 1
ATOM 651 N N . ARG A 1 90 ? 3.999 -9.392 3.417 1.00 94.06 90 ARG A N 1
ATOM 652 C CA . ARG A 1 90 ? 3.167 -10.613 3.441 1.00 94.06 90 ARG A CA 1
ATOM 653 C C . ARG A 1 90 ? 1.814 -10.419 2.762 1.00 94.06 90 ARG A C 1
ATOM 655 O O . ARG A 1 90 ? 1.308 -11.327 2.110 1.00 94.06 90 ARG A O 1
ATOM 662 N N . THR A 1 91 ? 1.189 -9.258 2.956 1.00 95.50 91 THR A N 1
ATOM 663 C CA . THR A 1 91 ? -0.126 -8.975 2.368 1.00 95.50 91 THR A CA 1
ATOM 664 C C . THR A 1 91 ? -0.024 -8.806 0.854 1.00 95.50 91 THR A C 1
ATOM 666 O O . THR A 1 91 ? -0.865 -9.335 0.134 1.00 95.50 91 THR A O 1
ATOM 669 N N . VAL A 1 92 ? 0.995 -8.103 0.355 1.00 95.94 92 VAL A N 1
ATOM 670 C CA . VAL A 1 92 ? 1.206 -7.916 -1.088 1.00 95.94 92 VAL A CA 1
ATOM 671 C C . VAL A 1 92 ? 1.553 -9.235 -1.771 1.00 95.94 92 VAL A C 1
ATOM 673 O O . VAL A 1 92 ? 0.969 -9.530 -2.812 1.00 95.94 92 VAL A O 1
ATOM 676 N N . ASP A 1 93 ? 2.416 -10.054 -1.174 1.00 94.19 93 ASP A N 1
ATOM 677 C CA . ASP A 1 93 ? 2.750 -11.377 -1.708 1.00 94.19 93 ASP A CA 1
ATOM 678 C C . ASP A 1 93 ? 1.522 -12.276 -1.776 1.00 94.19 93 ASP A C 1
ATOM 680 O O . ASP A 1 93 ? 1.242 -12.853 -2.824 1.00 94.19 93 ASP A O 1
ATOM 684 N N . HIS A 1 94 ? 0.705 -12.288 -0.721 1.00 92.12 94 HIS A N 1
ATOM 685 C CA . HIS A 1 94 ? -0.562 -13.006 -0.746 1.00 92.12 94 HIS A CA 1
ATOM 686 C C . HIS A 1 94 ? -1.482 -12.533 -1.885 1.00 92.12 94 HIS A C 1
ATOM 688 O O . HIS A 1 94 ? -2.080 -13.346 -2.588 1.00 92.12 94 HIS A O 1
ATOM 694 N N . LEU A 1 95 ? -1.582 -11.222 -2.124 1.00 94.62 95 LEU A N 1
ATOM 695 C CA . LEU A 1 95 ? -2.364 -10.704 -3.251 1.00 94.62 95 LEU A CA 1
ATOM 696 C C . LEU A 1 95 ? -1.781 -11.123 -4.605 1.00 94.62 95 LEU A C 1
ATOM 698 O O . LEU A 1 95 ? -2.550 -11.393 -5.527 1.00 94.62 95 LEU A O 1
ATOM 702 N N . ARG A 1 96 ? -0.452 -11.197 -4.723 1.00 94.19 96 ARG A N 1
ATOM 703 C CA . ARG A 1 96 ? 0.244 -11.637 -5.939 1.00 94.19 96 ARG A CA 1
ATOM 704 C C . ARG A 1 96 ? 0.079 -13.131 -6.204 1.00 94.19 96 ARG A C 1
ATOM 706 O O . ARG A 1 96 ? 0.017 -13.506 -7.371 1.00 94.19 96 ARG A O 1
ATOM 713 N N . GLU A 1 97 ? -0.070 -13.951 -5.161 1.00 90.56 97 GLU A N 1
ATOM 714 C CA . GLU A 1 97 ? -0.453 -15.364 -5.296 1.00 90.56 97 GLU A CA 1
ATOM 715 C C . GLU A 1 97 ? -1.866 -15.526 -5.875 1.00 90.56 97 GLU A C 1
ATOM 717 O O . GLU A 1 97 ? -2.100 -16.422 -6.681 1.00 90.56 97 GLU A O 1
ATOM 722 N N . GLN A 1 98 ? -2.809 -14.655 -5.498 1.00 90.38 98 GLN A N 1
ATOM 723 C CA . GLN A 1 98 ? -4.185 -14.703 -6.012 1.00 90.38 98 GLN A CA 1
ATOM 724 C C . GLN A 1 98 ? -4.316 -14.086 -7.413 1.00 90.38 98 GLN A C 1
ATOM 726 O O . GLN A 1 98 ? -5.115 -14.537 -8.234 1.00 90.38 98 GLN A O 1
ATOM 731 N N . ARG A 1 99 ? -3.564 -13.015 -7.688 1.00 92.44 99 ARG A N 1
ATOM 732 C CA . ARG A 1 99 ? -3.552 -12.311 -8.973 1.00 92.44 99 ARG A CA 1
ATOM 733 C C . ARG A 1 99 ? -2.187 -11.673 -9.190 1.00 92.44 99 ARG A C 1
ATOM 735 O O . ARG A 1 99 ? -1.803 -10.741 -8.487 1.00 92.44 99 ARG A O 1
ATOM 742 N N . VAL A 1 100 ? -1.476 -12.146 -10.207 1.00 92.62 100 VAL A N 1
ATOM 743 C CA . VAL A 1 100 ? -0.132 -11.664 -10.544 1.00 92.62 100 VAL A CA 1
ATOM 744 C C . VAL A 1 100 ? -0.091 -10.135 -10.716 1.00 92.62 100 VAL A C 1
ATOM 746 O O . VAL A 1 100 ? -1.072 -9.508 -11.122 1.00 92.62 100 VAL A O 1
ATOM 749 N N . CYS A 1 101 ? 1.059 -9.531 -10.410 1.00 94.25 101 CYS A N 1
ATOM 750 C CA . CYS A 1 101 ? 1.331 -8.095 -10.563 1.00 94.25 101 CYS A CA 1
ATOM 751 C C . CYS A 1 101 ? 0.506 -7.146 -9.672 1.00 94.25 101 CYS A C 1
ATOM 753 O O . CYS A 1 101 ? 0.550 -5.932 -9.890 1.00 94.25 101 CYS A O 1
ATOM 755 N N . MET A 1 102 ? -0.226 -7.648 -8.667 1.00 97.81 102 MET A N 1
ATOM 756 C CA . MET A 1 102 ? -0.843 -6.785 -7.652 1.00 97.81 102 MET A CA 1
ATOM 757 C C . MET A 1 102 ? 0.206 -5.856 -7.026 1.00 97.81 102 MET A C 1
ATOM 759 O O . MET A 1 102 ? 1.276 -6.316 -6.625 1.00 97.81 102 MET A O 1
ATOM 763 N N . VAL A 1 103 ? -0.120 -4.560 -6.936 1.00 98.00 103 VAL A N 1
ATOM 764 C CA . VAL A 1 103 ? 0.804 -3.476 -6.543 1.00 98.00 103 VAL A CA 1
ATOM 765 C C . VAL A 1 103 ? 2.012 -3.421 -7.485 1.00 98.00 103 VAL A C 1
ATOM 767 O O . VAL A 1 103 ? 3.004 -4.128 -7.316 1.00 98.00 103 VAL A O 1
ATOM 770 N N . GLN A 1 104 ? 1.905 -2.579 -8.509 1.00 97.69 104 GLN A N 1
ATOM 771 C CA . GLN A 1 104 ? 2.765 -2.633 -9.691 1.00 97.69 104 GLN A CA 1
ATOM 772 C C . GLN A 1 104 ? 4.028 -1.769 -9.572 1.00 97.69 104 GLN A C 1
ATOM 774 O O . GLN A 1 104 ? 5.018 -2.072 -10.227 1.00 97.69 104 GLN A O 1
ATOM 779 N N . THR A 1 105 ? 4.000 -0.687 -8.787 1.00 98.19 105 THR A N 1
ATOM 780 C CA . THR A 1 105 ? 5.112 0.278 -8.712 1.00 98.19 105 THR A CA 1
ATOM 781 C C . THR A 1 105 ? 5.611 0.489 -7.288 1.00 98.19 105 THR A C 1
ATOM 783 O O . THR A 1 105 ? 4.847 0.380 -6.326 1.00 98.19 105 THR A O 1
ATOM 786 N N . ASP A 1 106 ? 6.873 0.892 -7.153 1.00 97.88 106 ASP A N 1
ATOM 787 C CA . ASP A 1 106 ? 7.489 1.169 -5.850 1.00 97.88 106 ASP A CA 1
ATOM 788 C C . ASP A 1 106 ? 6.770 2.294 -5.106 1.00 97.88 106 ASP A C 1
ATOM 790 O O . ASP A 1 106 ? 6.552 2.210 -3.901 1.00 97.88 106 ASP A O 1
ATOM 794 N N . SER A 1 107 ? 6.301 3.324 -5.819 1.00 98.38 107 SER A N 1
ATOM 795 C CA . SER A 1 107 ? 5.518 4.406 -5.212 1.00 98.38 107 SER A CA 1
ATOM 796 C C . SER A 1 107 ? 4.187 3.912 -4.639 1.00 98.38 107 SER A C 1
ATOM 798 O O . SER A 1 107 ? 3.742 4.416 -3.610 1.00 98.38 107 SER A O 1
ATOM 800 N N . GLN A 1 108 ? 3.548 2.921 -5.274 1.00 98.44 108 GLN A N 1
ATOM 801 C CA . GLN A 1 108 ? 2.337 2.296 -4.736 1.00 98.44 108 GLN A CA 1
ATOM 802 C C . GLN A 1 108 ? 2.656 1.501 -3.472 1.00 98.44 108 GLN A C 1
ATOM 804 O O . GLN A 1 108 ? 1.915 1.601 -2.499 1.00 98.44 108 GLN A O 1
ATOM 809 N N . LEU A 1 109 ? 3.763 0.754 -3.464 1.00 98.31 109 LEU A N 1
ATOM 810 C CA . LEU A 1 109 ? 4.208 0.016 -2.286 1.00 98.31 109 LEU A CA 1
ATOM 811 C C . LEU A 1 109 ? 4.545 0.964 -1.125 1.00 98.31 109 LEU A C 1
ATOM 813 O O . LEU A 1 109 ? 4.002 0.814 -0.031 1.00 98.31 109 LEU A O 1
ATOM 817 N N . ALA A 1 110 ? 5.348 1.998 -1.380 1.00 98.19 110 ALA A N 1
ATOM 818 C CA . ALA A 1 110 ? 5.690 3.036 -0.409 1.00 98.19 110 ALA A CA 1
ATOM 819 C C . ALA A 1 110 ? 4.442 3.741 0.145 1.00 98.19 110 ALA A C 1
ATOM 821 O O . ALA A 1 110 ? 4.363 4.035 1.339 1.00 98.19 110 ALA A O 1
ATOM 822 N N . TYR A 1 111 ? 3.432 3.967 -0.699 1.00 98.31 111 TYR A N 1
ATOM 823 C CA . TYR A 1 111 ? 2.159 4.530 -0.265 1.00 98.31 111 TYR A CA 1
ATOM 824 C C . TYR A 1 111 ? 1.415 3.611 0.714 1.00 98.31 111 TYR A C 1
ATOM 826 O O . TYR A 1 111 ? 0.876 4.103 1.706 1.00 98.31 111 TYR A O 1
ATOM 834 N N . ILE A 1 112 ? 1.427 2.290 0.497 1.00 98.06 112 ILE A N 1
ATOM 835 C CA . ILE A 1 112 ? 0.830 1.322 1.434 1.00 98.06 112 ILE A CA 1
ATOM 836 C C . ILE A 1 112 ? 1.542 1.394 2.787 1.00 98.06 112 ILE A C 1
ATOM 838 O O . ILE A 1 112 ? 0.873 1.509 3.813 1.00 98.06 112 ILE A O 1
ATOM 842 N N . TYR A 1 113 ? 2.878 1.394 2.798 1.00 97.62 113 TYR A N 1
ATOM 843 C CA . TYR A 1 113 ? 3.654 1.543 4.033 1.00 97.62 113 TYR A CA 1
ATOM 844 C C . TYR A 1 113 ? 3.325 2.844 4.759 1.00 97.62 113 TYR A C 1
ATOM 846 O O . TYR A 1 113 ? 3.046 2.821 5.956 1.00 97.62 113 TYR A O 1
ATOM 854 N N . LYS A 1 114 ? 3.280 3.971 4.040 1.00 96.94 114 LYS A N 1
ATOM 855 C CA . LYS A 1 1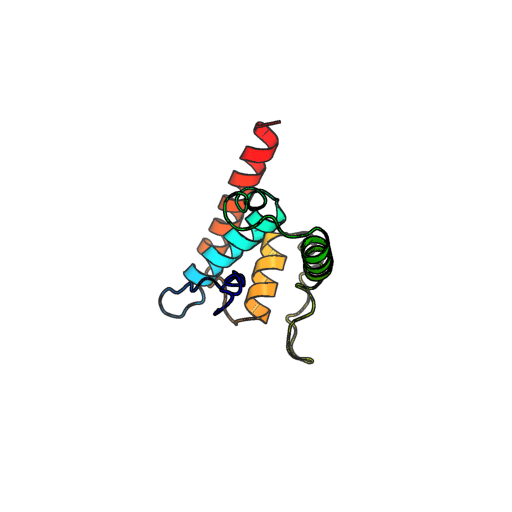14 ? 2.922 5.271 4.618 1.00 96.94 114 LYS A CA 1
ATOM 856 C C . LYS A 1 114 ? 1.517 5.256 5.224 1.00 96.94 114 LYS A C 1
ATOM 858 O O . LYS A 1 114 ? 1.329 5.758 6.329 1.00 96.94 114 LYS A O 1
ATOM 863 N N . ALA A 1 115 ? 0.542 4.673 4.527 1.00 94.94 115 ALA A N 1
ATOM 864 C CA . ALA A 1 115 ? -0.830 4.567 5.012 1.00 94.94 115 ALA A CA 1
ATOM 865 C C . ALA A 1 115 ? -0.918 3.702 6.278 1.00 94.94 115 ALA A C 1
ATOM 867 O O . ALA A 1 115 ? -1.528 4.110 7.263 1.00 94.94 115 ALA A O 1
ATOM 868 N N . VAL A 1 116 ? -0.268 2.536 6.282 1.00 93.38 116 VAL A N 1
ATOM 869 C CA . VAL A 1 116 ? -0.238 1.636 7.443 1.00 93.38 116 VAL A CA 1
ATOM 870 C C . VAL A 1 116 ? 0.483 2.279 8.629 1.00 93.38 116 VAL A C 1
ATOM 872 O O . VAL A 1 116 ? -0.032 2.232 9.743 1.00 93.38 116 VAL A O 1
ATOM 875 N N . ALA A 1 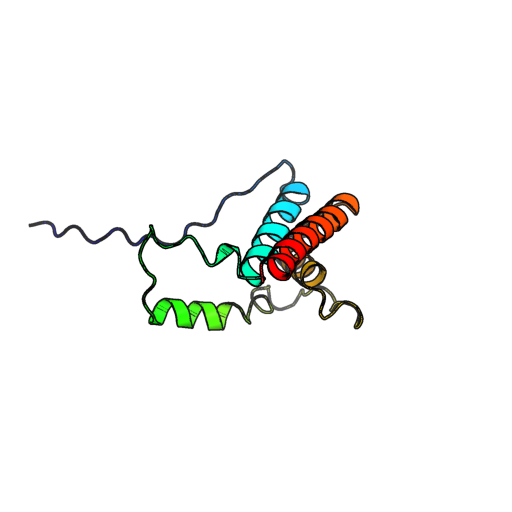117 ? 1.624 2.932 8.406 1.00 92.62 117 ALA A N 1
ATOM 876 C CA . ALA A 1 117 ? 2.368 3.630 9.450 1.00 92.62 117 ALA A CA 1
ATOM 877 C C . ALA A 1 117 ? 1.571 4.800 10.044 1.00 92.62 117 ALA A C 1
ATOM 879 O O . ALA A 1 117 ? 1.516 4.940 11.263 1.00 92.62 117 ALA A O 1
ATOM 880 N N . SER A 1 118 ? 0.894 5.594 9.205 1.00 90.88 118 SER A N 1
ATOM 881 C CA . SER A 1 118 ? 0.005 6.672 9.663 1.00 90.88 118 SER A CA 1
ATOM 882 C C . SER A 1 118 ? -1.078 6.136 10.592 1.00 90.88 118 SER A C 1
ATOM 884 O O . SER A 1 118 ? -1.382 6.737 11.616 1.00 90.88 118 SER A O 1
ATOM 886 N N . VAL A 1 119 ? -1.647 4.993 10.230 1.00 86.25 119 VAL A N 1
ATOM 887 C CA . VAL A 1 119 ? -2.709 4.342 10.980 1.00 86.25 119 VAL A CA 1
ATOM 888 C C . VAL A 1 119 ? -2.205 3.781 12.313 1.00 86.25 119 VAL A C 1
ATOM 890 O O . VAL A 1 119 ? -2.840 3.991 13.343 1.00 86.25 119 VAL A O 1
ATOM 893 N N . LEU A 1 120 ? -1.056 3.103 12.317 1.00 86.06 120 LEU A N 1
ATOM 894 C CA . LEU A 1 120 ? -0.430 2.602 13.542 1.00 86.06 120 LEU A CA 1
ATOM 895 C C . LEU A 1 120 ? -0.032 3.743 14.480 1.00 86.06 120 LEU A C 1
ATOM 897 O O . LEU A 1 120 ? -0.270 3.645 15.679 1.00 86.06 120 LEU A O 1
ATOM 901 N N . GLY A 1 121 ? 0.493 4.844 13.935 1.00 83.62 121 GLY A N 1
ATOM 902 C CA . GLY A 1 121 ? 0.753 6.063 14.693 1.00 83.62 121 GLY A CA 1
ATOM 903 C C . GLY A 1 121 ? -0.516 6.578 15.368 1.00 83.62 121 GLY A C 1
ATOM 904 O O . GLY A 1 121 ? -0.520 6.787 16.574 1.00 83.62 121 GLY A O 1
ATOM 905 N N . SER A 1 122 ? -1.627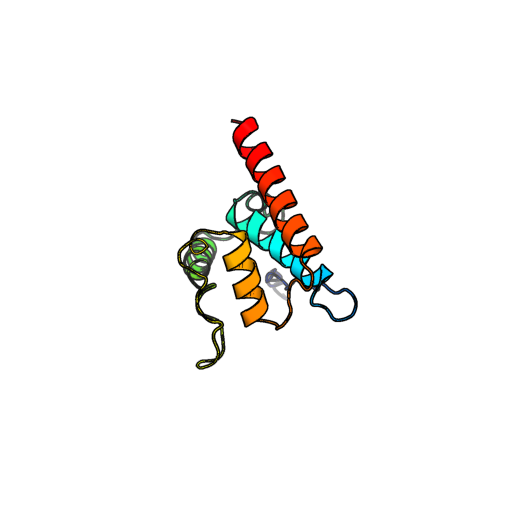 6.696 14.636 1.00 78.94 122 SER A N 1
ATOM 906 C CA . SER A 1 122 ? -2.905 7.106 15.233 1.00 78.94 122 SER A CA 1
ATOM 907 C C . SER A 1 122 ? -3.395 6.161 16.335 1.00 78.94 122 SER A C 1
ATOM 909 O O . SER A 1 122 ? -4.009 6.631 17.281 1.00 78.94 122 SER A O 1
ATOM 911 N N . VAL A 1 123 ? -3.129 4.854 16.246 1.00 74.00 123 VAL A N 1
ATOM 912 C CA . VAL A 1 123 ? -3.495 3.897 17.307 1.00 74.00 123 VAL A CA 1
ATOM 913 C C . VAL A 1 123 ? -2.609 4.052 18.541 1.00 74.00 123 VAL A C 1
ATOM 915 O O . VAL A 1 123 ? -3.123 4.029 19.653 1.00 74.00 123 VAL A O 1
ATOM 918 N N . ILE A 1 124 ? -1.298 4.216 18.353 1.00 75.00 124 ILE A N 1
ATOM 919 C CA . ILE A 1 124 ? -0.329 4.330 19.451 1.00 75.00 124 ILE A CA 1
ATOM 920 C C . ILE A 1 124 ? -0.486 5.666 20.186 1.00 75.00 124 ILE A C 1
ATOM 922 O O . ILE A 1 124 ? -0.476 5.681 21.408 1.00 75.00 124 ILE A O 1
ATOM 926 N N . TYR A 1 125 ? -0.671 6.775 19.463 1.00 71.31 125 TYR A N 1
ATOM 927 C CA . TYR A 1 125 ? -0.818 8.115 20.051 1.00 71.31 125 TYR A CA 1
ATOM 928 C C . TYR A 1 125 ? -2.240 8.433 20.562 1.00 71.31 125 TYR A C 1
ATOM 930 O O . TYR A 1 125 ? -2.478 9.549 21.018 1.00 71.31 125 TYR A O 1
ATOM 938 N N . GLN A 1 126 ? -3.197 7.501 20.460 1.00 58.03 126 GLN A N 1
ATOM 939 C CA . GLN A 1 126 ? -4.536 7.627 21.065 1.00 58.03 126 GLN A CA 1
ATOM 940 C C . GLN A 1 126 ? -4.759 6.716 22.286 1.00 58.03 126 GLN A C 1
ATOM 942 O O . GLN A 1 126 ? -5.880 6.666 22.799 1.00 58.03 126 GLN A O 1
ATOM 947 N N . MET A 1 127 ? -3.722 6.013 22.755 1.00 50.50 127 MET A N 1
ATOM 948 C CA . MET A 1 127 ? -3.685 5.391 24.087 1.00 50.50 127 MET A CA 1
ATOM 949 C C . MET A 1 127 ? -2.891 6.257 25.058 1.00 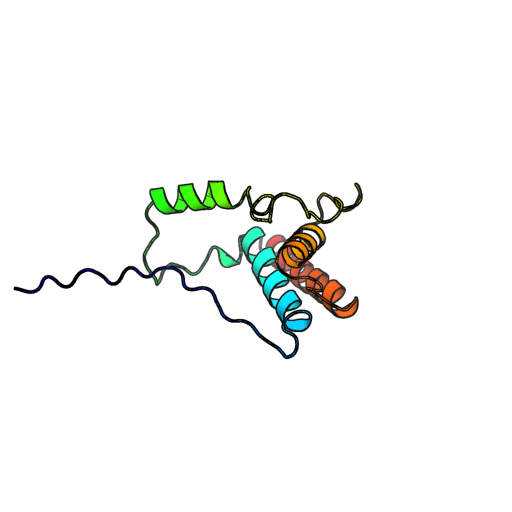50.50 127 MET A C 1
ATOM 951 O O . MET A 1 127 ? -3.255 6.230 26.252 1.00 50.50 127 MET A O 1
#

Secondary structure (DSSP, 8-state):
-----------PPPP--SSSSSHHHHHHHHHHHHHHHTTGGGS--SSS----HHHHHHHHHHGGGTTT-S-TT-PPPPPPTTSTT-HHHHHHHHHHHHSTT-S-SHHHHHHHHHHHHHHHHHHHTT-

InterPro domains:
  IPR000242 Tyrosine-specific protein phosphatase, PTPase domain [PF00102] (10-39)
  IPR000242 Tyrosine-specific protein phosphatase, PTPase domain [PR00700] (13-31)
  IPR000242 Tyrosine-specific protein phosphatase, PTPase domain [PR00700] (86-101)
  IPR000242 Tyrosine-specific protein phosphatase, PTPase domain [PR00700] (102-112)
  IPR000242 Tyrosine-specific protein phosphatase, PTPase domain [PS50055] (1-119)
  IPR000387 Tyrosine-specific protein phosphatases domain [PS50056] (1-110)
  IPR003595 Protein-tyrosine phosphatase, catalytic [SM00404] (2-118)
  IPR016130 Protein-tyrosine phosphatase, active site [PS00383] (16-26)
  IPR029021 Protein-tyrosine phosphatase-like [G3DSA:3.90.190.10] (3-125)
  IPR029021 Protein-tyrosine phosphatase-like [SSF52799] (13-121)
  IPR050348 Protein-Tyrosine Phosphatase [PTHR19134] (12-118)

Radius of gyration: 17.47 Å; chains: 1; bounding box: 64×35×40 Å